Protein AF-A0A8I2FY49-F1 (afdb_monomer_lite)

Sequence (108 aa):
MVYRYPSGMIMPFDDVCPSGWTRVSAFDNNFLRGSSTSGGTGGNSEHTHTFDPASKQVSYSLVHSSDWGPDEISHLNQHYHTINIPSTVSGPAEHIPPYINVVFCKKD

pLDDT: mean 85.0, std 12.91, range [50.5, 97.75]

Radius of gyration: 33.79 Å; chains: 1; bounding box: 72×25×96 Å

Structure (mmCIF, N/CA/C/O backbone):
data_AF-A0A8I2FY49-F1
#
_entry.id   AF-A0A8I2FY49-F1
#
loop_
_atom_site.group_PDB
_atom_site.id
_atom_site.type_symbol
_atom_site.label_atom_id
_atom_site.label_alt_id
_atom_site.label_comp_id
_atom_site.label_asym_id
_atom_site.label_entity_id
_atom_site.label_seq_id
_atom_site.pdbx_PDB_ins_code
_atom_site.Cartn_x
_atom_site.Cartn_y
_atom_site.Cartn_z
_atom_site.occupancy
_atom_site.B_iso_or_equiv
_atom_site.auth_seq_id
_atom_site.auth_comp_id
_atom_site.auth_asym_id
_atom_site.auth_atom_id
_atom_site.pdbx_PDB_model_num
ATOM 1 N N . MET A 1 1 ? -5.874 -7.919 40.221 1.00 50.50 1 MET A N 1
ATOM 2 C CA . MET A 1 1 ? -5.192 -6.893 39.404 1.00 50.50 1 MET A CA 1
ATOM 3 C C . MET A 1 1 ? -6.080 -6.650 38.190 1.00 50.50 1 MET A C 1
ATOM 5 O O . MET A 1 1 ? -6.231 -7.560 37.391 1.00 50.50 1 MET A O 1
ATOM 9 N N . VAL A 1 2 ? -6.796 -5.524 38.120 1.00 59.97 2 VAL A N 1
ATOM 10 C CA . VAL A 1 2 ? -7.694 -5.240 36.984 1.00 59.97 2 VAL A CA 1
ATOM 11 C C . VAL A 1 2 ? -6.854 -4.567 35.905 1.00 59.97 2 VAL A C 1
ATOM 13 O O . VAL A 1 2 ? -6.389 -3.449 36.109 1.00 59.97 2 VAL A O 1
ATOM 16 N N . TYR A 1 3 ? -6.611 -5.255 34.791 1.00 64.38 3 TYR A N 1
ATOM 17 C CA . TYR A 1 3 ? -5.920 -4.666 33.646 1.00 64.38 3 TYR A CA 1
ATOM 18 C C . TYR A 1 3 ? -6.880 -3.668 32.988 1.00 64.38 3 TYR A C 1
ATOM 20 O O . TYR A 1 3 ? -7.870 -4.059 32.372 1.00 64.38 3 TYR A O 1
ATOM 28 N N . ARG A 1 4 ? -6.655 -2.366 33.192 1.00 82.31 4 ARG A N 1
ATOM 29 C CA . ARG A 1 4 ? -7.438 -1.318 32.528 1.00 82.31 4 ARG A CA 1
ATOM 30 C C . ARG A 1 4 ? -6.738 -0.933 31.235 1.00 82.31 4 ARG A C 1
ATOM 32 O O . ARG A 1 4 ? -5.667 -0.338 31.257 1.00 82.31 4 ARG A O 1
ATOM 39 N N . TYR A 1 5 ? -7.375 -1.253 30.120 1.00 88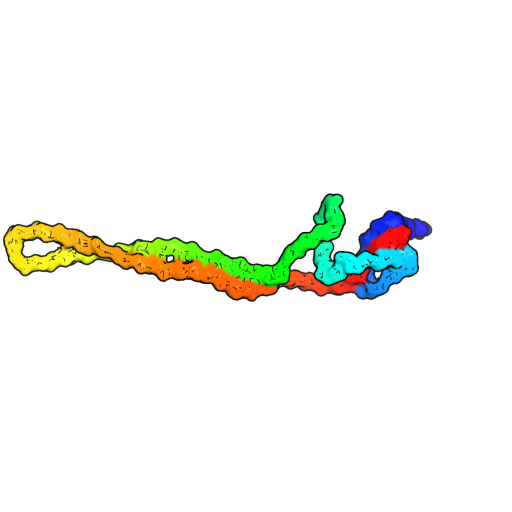.56 5 TYR A N 1
ATOM 40 C CA . TYR A 1 5 ? -7.019 -0.713 28.817 1.00 88.56 5 TYR A CA 1
ATOM 41 C C . TYR A 1 5 ? -7.488 0.751 28.733 1.00 88.56 5 TYR A C 1
ATOM 43 O O . TYR A 1 5 ? -8.658 1.010 29.037 1.00 88.56 5 TYR A O 1
ATOM 51 N N . PRO A 1 6 ? -6.621 1.711 28.363 1.00 93.00 6 PRO A N 1
ATOM 52 C CA . PRO A 1 6 ? -7.033 3.100 28.170 1.00 93.00 6 PRO A CA 1
ATOM 53 C C . PRO A 1 6 ? -8.075 3.231 27.052 1.00 93.00 6 PRO A C 1
ATOM 55 O O . PRO A 1 6 ? -7.963 2.562 26.023 1.00 93.00 6 PRO A O 1
ATOM 58 N N . SER A 1 7 ? -9.062 4.117 27.233 1.00 94.38 7 SER A N 1
ATOM 59 C CA . SER A 1 7 ? -9.974 4.503 26.145 1.00 94.38 7 SER A CA 1
ATOM 60 C C . SER A 1 7 ? -9.167 5.110 24.993 1.00 94.38 7 SER A C 1
ATOM 62 O O . SER A 1 7 ? -8.191 5.832 25.213 1.00 94.38 7 SER A O 1
ATOM 64 N N . GLY A 1 8 ? -9.538 4.759 23.763 1.00 93.94 8 GLY A N 1
ATOM 65 C CA . GLY A 1 8 ? -8.844 5.171 22.545 1.00 93.94 8 GLY A CA 1
ATOM 66 C C . GLY A 1 8 ? -7.673 4.278 22.125 1.00 93.94 8 GLY A C 1
ATOM 67 O O . GLY A 1 8 ? -7.178 4.450 21.012 1.00 93.94 8 GLY A O 1
ATOM 68 N N . MET A 1 9 ? -7.246 3.307 22.943 1.00 94.88 9 MET A N 1
ATOM 69 C CA . MET A 1 9 ? -6.206 2.355 22.538 1.00 94.88 9 MET A CA 1
ATOM 70 C C . MET A 1 9 ? -6.692 1.476 21.380 1.00 94.88 9 MET A C 1
ATOM 72 O O . MET A 1 9 ? -7.809 0.970 21.425 1.00 94.88 9 MET A O 1
ATOM 76 N N . ILE A 1 10 ? -5.847 1.268 20.366 1.00 95.25 10 ILE A N 1
ATOM 77 C CA . ILE A 1 10 ? -6.140 0.416 19.207 1.00 95.25 10 ILE A CA 1
ATOM 78 C C . ILE A 1 10 ? -5.271 -0.839 19.269 1.00 95.25 10 ILE A C 1
ATOM 80 O O . ILE A 1 10 ? -4.057 -0.731 19.439 1.00 95.25 10 ILE A O 1
ATOM 84 N N . MET A 1 11 ? -5.884 -2.013 19.118 1.00 95.38 11 MET A N 1
ATOM 85 C CA . MET A 1 11 ? -5.185 -3.302 19.085 1.00 95.38 11 MET A CA 1
ATOM 86 C C . MET A 1 11 ? -5.717 -4.197 17.952 1.00 95.38 11 MET A C 1
ATOM 88 O O . MET A 1 11 ? -6.885 -4.051 17.574 1.00 95.38 11 MET A O 1
ATOM 92 N N . PRO A 1 12 ? -4.880 -5.092 17.394 1.00 96.00 12 PRO A N 1
ATOM 93 C CA . PRO A 1 12 ? -5.320 -6.124 16.462 1.00 96.00 12 PRO A CA 1
ATOM 94 C C . PRO A 1 12 ? -6.009 -7.285 17.197 1.00 96.00 12 PRO A C 1
ATOM 96 O O . PRO A 1 12 ? -5.633 -7.634 18.316 1.00 96.00 12 PRO A O 1
ATOM 99 N N . PHE A 1 13 ? -6.989 -7.892 16.536 1.00 96.19 13 PHE A N 1
ATOM 100 C CA . PHE A 1 13 ? -7.722 -9.086 16.954 1.00 96.19 13 PHE A CA 1
ATOM 101 C C . PHE A 1 13 ? -7.862 -10.039 15.761 1.00 96.19 13 PHE A C 1
ATOM 103 O O . PHE A 1 13 ? -7.854 -9.590 14.618 1.00 96.19 13 PHE A O 1
ATOM 110 N N . ASP A 1 14 ? -8.023 -11.338 16.008 1.00 95.00 14 ASP A N 1
ATOM 111 C CA . ASP A 1 14 ? -8.030 -12.343 14.932 1.00 95.00 14 ASP A CA 1
ATOM 112 C C . ASP A 1 14 ? -9.360 -12.421 14.156 1.00 95.00 14 ASP A C 1
ATOM 114 O O . ASP A 1 14 ? -9.387 -12.955 13.051 1.00 95.00 14 ASP A O 1
ATOM 118 N N . ASP A 1 15 ? -10.464 -11.898 14.709 1.00 90.69 15 ASP A N 1
ATOM 119 C CA . ASP A 1 15 ? -11.790 -11.993 14.076 1.00 90.69 15 ASP A CA 1
ATOM 120 C C . ASP A 1 15 ? -12.711 -10.807 14.424 1.00 90.69 15 ASP A C 1
ATOM 122 O O . ASP A 1 15 ? -12.823 -9.849 13.663 1.00 90.69 15 ASP A O 1
ATOM 126 N N . VAL A 1 16 ? -13.347 -10.811 15.600 1.00 94.75 16 VAL A N 1
ATOM 127 C CA . VAL A 1 16 ? -14.321 -9.777 15.992 1.00 94.75 16 VAL A CA 1
ATOM 128 C C . VAL A 1 16 ? -13.835 -8.921 17.154 1.00 94.75 16 VAL A C 1
ATOM 130 O O . VAL A 1 16 ? -13.090 -9.370 18.026 1.00 94.75 16 VAL A O 1
ATOM 133 N N . CYS A 1 17 ? -14.308 -7.675 17.198 1.00 96.50 17 CYS A N 1
ATOM 134 C CA . CYS A 1 17 ? -14.047 -6.796 18.329 1.00 96.50 17 CYS A CA 1
ATOM 135 C C . CYS A 1 17 ? -14.754 -7.306 19.593 1.00 96.50 17 CYS A C 1
ATOM 137 O O . CYS A 1 17 ? -15.962 -7.556 19.551 1.00 96.50 17 CYS A O 1
ATOM 139 N N . PRO A 1 18 ? -14.046 -7.427 20.730 1.00 95.19 18 PRO A N 1
ATOM 140 C CA . PRO A 1 18 ? -14.673 -7.775 21.999 1.00 95.19 18 PRO A CA 1
ATOM 141 C C . PRO A 1 18 ? -15.651 -6.698 22.482 1.00 95.19 18 PRO A C 1
ATOM 143 O O . PRO A 1 18 ? -15.593 -5.542 22.068 1.00 95.19 18 PRO A O 1
ATOM 146 N N . SER A 1 19 ? -16.500 -7.049 23.451 1.00 95.62 19 SER A N 1
ATOM 147 C CA . SER A 1 19 ? -17.369 -6.075 24.123 1.00 95.62 19 SER A CA 1
ATOM 148 C C . SER A 1 19 ? -16.562 -4.908 24.708 1.00 95.62 19 SER A C 1
ATOM 150 O O . SER A 1 19 ? -15.555 -5.113 25.390 1.00 95.62 19 SER A O 1
ATOM 152 N N . GLY A 1 20 ? -17.033 -3.680 24.487 1.00 95.25 20 GLY A N 1
ATOM 153 C CA . GLY A 1 20 ? -16.341 -2.459 24.908 1.00 95.25 20 GLY A CA 1
ATOM 154 C C . GLY A 1 20 ? -15.240 -1.997 23.946 1.00 95.25 20 GLY A C 1
ATOM 155 O O . GLY A 1 20 ? -14.402 -1.177 24.344 1.00 95.25 20 GLY A O 1
ATOM 156 N N . TRP A 1 21 ? -15.205 -2.551 22.733 1.00 97.50 21 TRP A N 1
ATOM 157 C CA . TRP A 1 21 ? -14.331 -2.144 21.643 1.00 97.50 21 TRP A CA 1
ATOM 158 C C . TRP A 1 21 ? -15.132 -1.927 20.358 1.00 97.50 21 TRP A C 1
ATOM 160 O O . TRP A 1 21 ? -16.029 -2.700 20.025 1.00 97.50 21 TRP A O 1
ATOM 170 N N . THR A 1 22 ? -14.726 -0.927 19.584 1.00 97.75 22 THR A N 1
ATOM 171 C CA . THR A 1 22 ? -15.330 -0.567 18.300 1.00 97.75 22 THR A CA 1
ATOM 172 C C . THR A 1 22 ? -14.347 -0.819 17.158 1.00 97.75 22 THR A C 1
ATOM 174 O O . THR A 1 22 ? -13.192 -0.393 17.229 1.00 97.75 22 THR A O 1
ATOM 177 N N . ARG A 1 23 ? -14.785 -1.480 16.077 1.00 97.19 23 ARG A N 1
ATOM 178 C CA . ARG A 1 23 ? -13.943 -1.747 14.893 1.00 97.19 23 ARG A CA 1
ATOM 179 C C . ARG A 1 23 ? -13.495 -0.452 14.217 1.00 97.19 23 ARG A C 1
ATOM 181 O O . ARG A 1 23 ? -14.296 0.455 14.002 1.00 97.19 23 ARG A O 1
ATOM 188 N N . VAL A 1 24 ? -12.229 -0.403 13.811 1.00 96.12 24 VAL A N 1
ATOM 189 C CA . VAL A 1 24 ? -11.652 0.677 13.001 1.00 96.12 24 VAL A CA 1
ATOM 190 C C . VAL A 1 24 ? -11.572 0.213 11.545 1.00 96.12 24 VAL A C 1
ATOM 192 O O . VAL A 1 24 ? -10.507 -0.142 11.049 1.00 96.12 24 VAL A O 1
ATOM 195 N N . SER A 1 25 ? -12.709 0.203 10.846 1.00 95.00 25 SER A N 1
ATOM 196 C CA . SER A 1 25 ? -12.799 -0.303 9.461 1.00 95.00 25 SER A CA 1
ATOM 197 C C . SER A 1 25 ? -11.974 0.495 8.448 1.00 95.00 25 SER A C 1
ATOM 199 O O . SER A 1 25 ? -11.620 -0.017 7.394 1.00 95.00 25 SER A O 1
ATOM 201 N N . ALA A 1 26 ? -11.592 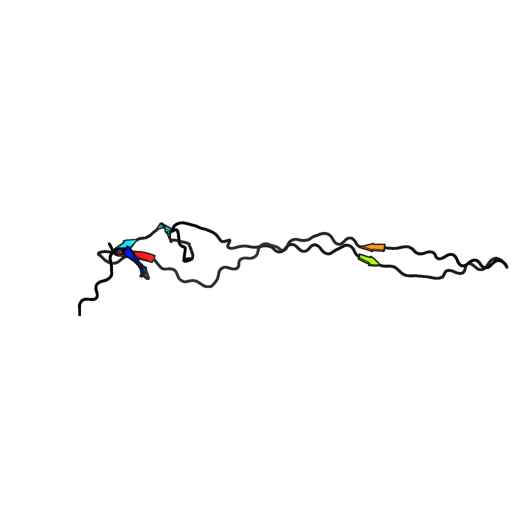1.732 8.779 1.00 93.62 26 ALA A N 1
ATOM 202 C CA . ALA A 1 26 ? -10.686 2.535 7.960 1.00 93.62 26 ALA A CA 1
ATOM 203 C C . ALA A 1 26 ? -9.305 1.881 7.742 1.00 93.62 26 ALA A C 1
ATOM 205 O O . ALA A 1 26 ? -8.566 2.317 6.865 1.00 93.62 26 ALA A O 1
ATOM 206 N N . PHE A 1 27 ? -8.937 0.876 8.547 1.00 93.75 27 PHE A N 1
ATOM 207 C CA . PHE A 1 27 ? -7.665 0.154 8.435 1.00 93.75 27 PHE A CA 1
ATOM 208 C C . PHE A 1 27 ? -7.766 -1.144 7.625 1.00 93.75 27 PHE A C 1
ATOM 210 O O . PHE A 1 27 ? -6.740 -1.763 7.349 1.00 93.75 27 PHE A O 1
ATOM 217 N N . ASP A 1 28 ? -8.969 -1.561 7.229 1.00 93.62 28 ASP A N 1
ATOM 218 C CA . ASP A 1 28 ? -9.162 -2.796 6.470 1.00 93.62 28 ASP A CA 1
ATOM 219 C C . ASP A 1 28 ? -8.424 -2.724 5.120 1.00 93.62 28 ASP A C 1
ATOM 221 O O . ASP A 1 28 ? -8.382 -1.670 4.483 1.00 93.62 28 ASP A O 1
ATOM 225 N N . ASN A 1 29 ? -7.839 -3.844 4.680 1.00 92.00 29 ASN A N 1
ATOM 226 C CA . ASN A 1 29 ? -7.042 -3.961 3.446 1.00 92.00 29 ASN A CA 1
ATOM 227 C C . ASN A 1 29 ? -5.821 -3.025 3.364 1.00 92.00 29 ASN A C 1
ATOM 229 O O . ASN A 1 29 ? -5.318 -2.761 2.274 1.00 92.00 29 ASN A O 1
ATOM 233 N N . ASN A 1 30 ? -5.340 -2.518 4.502 1.00 91.94 30 ASN A N 1
ATOM 234 C CA . ASN A 1 30 ? -4.174 -1.646 4.566 1.00 91.94 30 ASN A CA 1
ATOM 235 C C . ASN A 1 30 ? -3.115 -2.197 5.524 1.00 91.94 30 ASN A C 1
ATOM 237 O O . ASN A 1 30 ? -3.418 -2.792 6.558 1.00 91.94 30 ASN A O 1
ATOM 241 N N . PHE A 1 31 ? -1.852 -1.908 5.217 1.00 92.06 31 PHE A N 1
ATOM 242 C CA . PHE A 1 31 ? -0.758 -2.059 6.169 1.00 92.06 31 PHE A CA 1
ATOM 243 C C . PHE A 1 31 ? -0.669 -0.814 7.051 1.00 92.06 31 PHE A C 1
ATOM 245 O O . PHE A 1 31 ? -0.625 0.312 6.549 1.00 92.06 31 PHE A O 1
ATOM 252 N N . LEU A 1 32 ? -0.625 -0.995 8.374 1.00 91.94 32 LEU A N 1
ATOM 253 C CA . LEU A 1 32 ? -0.515 0.138 9.288 1.00 91.94 32 LEU A CA 1
ATOM 254 C C . LEU A 1 32 ? 0.862 0.789 9.217 1.00 91.94 32 LEU A C 1
ATOM 256 O O . LEU A 1 32 ? 1.898 0.128 9.285 1.00 91.94 32 LEU A O 1
ATOM 260 N N . ARG A 1 33 ? 0.856 2.122 9.176 1.00 91.94 33 ARG A N 1
ATOM 261 C CA . ARG A 1 33 ? 2.054 2.953 9.253 1.00 91.94 33 ARG A CA 1
ATOM 262 C C . ARG A 1 33 ? 1.850 4.059 10.281 1.00 91.94 33 ARG A C 1
ATOM 264 O O . ARG A 1 33 ? 0.866 4.793 10.226 1.00 91.94 33 ARG A O 1
ATOM 271 N N . GLY A 1 34 ? 2.803 4.199 11.201 1.00 91.69 34 GLY A N 1
ATOM 272 C CA . GLY A 1 34 ? 2.809 5.286 12.182 1.00 91.69 34 GLY A CA 1
ATOM 273 C C . GLY A 1 34 ? 2.941 6.655 11.509 1.00 91.69 34 GLY A C 1
ATOM 274 O O . GLY A 1 34 ? 3.749 6.835 10.598 1.00 91.69 34 GLY A O 1
ATOM 275 N N . SER A 1 35 ? 2.141 7.625 11.947 1.00 92.56 35 SER A N 1
ATOM 276 C CA . SER A 1 35 ? 2.122 8.988 11.410 1.00 92.56 35 SER A CA 1
ATOM 277 C C . SER A 1 35 ? 1.712 9.976 12.502 1.00 92.56 35 SER A C 1
ATOM 279 O O . SER A 1 35 ? 0.981 9.608 13.420 1.00 92.56 35 SER A O 1
ATOM 281 N N . SER A 1 36 ? 2.148 11.235 12.394 1.00 94.44 36 SER A N 1
ATOM 282 C CA . SER A 1 36 ? 1.691 12.319 13.278 1.00 94.44 36 SER A CA 1
ATOM 283 C C . SER A 1 36 ? 0.225 12.691 13.036 1.00 94.44 36 SER A C 1
ATOM 285 O O . SER A 1 36 ? -0.438 13.201 13.933 1.00 94.44 36 SER A O 1
ATOM 287 N N . THR A 1 37 ? -0.282 12.428 11.828 1.00 91.44 37 THR A N 1
ATOM 288 C CA . THR A 1 37 ? -1.684 12.631 11.436 1.00 91.44 37 THR A CA 1
ATOM 289 C C . THR A 1 37 ? -2.256 11.327 10.887 1.00 91.44 37 THR A C 1
ATOM 291 O O . THR A 1 37 ? -1.657 10.705 10.003 1.00 91.44 37 THR A O 1
ATOM 294 N N . SER A 1 38 ? -3.405 10.903 11.413 1.00 88.88 38 SER A N 1
ATOM 295 C CA . SER A 1 38 ? -4.100 9.683 10.993 1.00 88.88 38 SER A CA 1
ATOM 296 C C . SER A 1 38 ? -4.811 9.846 9.648 1.00 88.88 38 SER A C 1
ATOM 298 O O . SER A 1 38 ? -5.253 10.941 9.313 1.00 88.88 38 SER A O 1
ATOM 300 N N . GLY A 1 39 ? -5.006 8.737 8.929 1.00 89.19 39 GLY A N 1
ATOM 301 C CA . GLY A 1 39 ? -5.844 8.682 7.723 1.00 89.19 39 GLY A CA 1
ATOM 302 C C . GLY A 1 39 ? -5.097 8.863 6.400 1.00 89.19 39 GLY A C 1
ATOM 303 O O . GLY A 1 39 ? -5.697 8.700 5.345 1.00 89.19 39 GLY A O 1
ATOM 304 N N . GLY A 1 40 ? -3.794 9.158 6.434 1.00 92.44 40 GLY A N 1
ATOM 305 C CA . GLY A 1 40 ? -2.969 9.151 5.227 1.00 92.44 40 GLY A CA 1
ATOM 306 C C . GLY A 1 40 ? -2.803 7.736 4.664 1.00 92.44 40 GLY A C 1
ATOM 307 O O . GLY A 1 40 ? -2.477 6.813 5.410 1.00 92.44 40 GLY A O 1
ATOM 308 N N . THR A 1 41 ? -2.982 7.585 3.353 1.00 92.06 41 THR A N 1
ATOM 309 C CA . THR A 1 41 ? -2.780 6.334 2.607 1.00 92.06 41 THR A CA 1
ATOM 310 C C . THR A 1 41 ? -1.587 6.451 1.653 1.00 92.06 41 THR A C 1
ATOM 312 O O . THR A 1 41 ? -1.045 7.539 1.442 1.00 92.06 41 THR A O 1
ATOM 315 N N . GLY A 1 42 ? -1.124 5.326 1.108 1.00 90.19 42 GLY A N 1
ATOM 316 C CA . GLY A 1 42 ? -0.049 5.300 0.120 1.00 90.19 42 GLY A CA 1
ATOM 317 C C . GLY A 1 42 ? 0.458 3.889 -0.155 1.00 90.19 42 GLY A C 1
ATOM 318 O O . GLY A 1 42 ? -0.051 2.920 0.402 1.00 90.19 42 GLY A O 1
ATOM 319 N N . GLY A 1 43 ? 1.497 3.804 -0.986 1.00 89.19 43 GLY A N 1
ATOM 320 C CA . GLY A 1 43 ? 2.025 2.537 -1.490 1.00 89.19 43 GLY A CA 1
ATOM 321 C C . GLY A 1 43 ? 1.313 2.067 -2.759 1.00 89.19 43 GLY A C 1
ATOM 322 O O . GLY A 1 43 ? 0.280 2.608 -3.150 1.00 89.19 43 GLY A O 1
ATOM 323 N N . ASN A 1 44 ? 1.912 1.083 -3.418 1.00 88.69 44 ASN A N 1
ATOM 324 C CA . ASN A 1 44 ? 1.364 0.379 -4.572 1.00 88.69 44 ASN A CA 1
ATOM 325 C C . ASN A 1 44 ? 1.799 -1.089 -4.453 1.00 88.69 44 ASN A C 1
ATOM 327 O O . ASN A 1 44 ? 2.904 -1.344 -3.966 1.00 88.69 44 ASN A O 1
ATOM 331 N N . SER A 1 45 ? 0.943 -2.037 -4.842 1.00 89.62 45 SER A N 1
ATOM 332 C CA . SER A 1 45 ? 1.344 -3.443 -4.924 1.00 89.62 45 SER A CA 1
ATOM 333 C C . SER A 1 45 ? 2.421 -3.630 -5.987 1.00 89.62 45 SER A C 1
ATOM 335 O O . SER A 1 45 ? 3.343 -4.414 -5.769 1.00 89.62 45 SER A O 1
ATOM 337 N N . GLU A 1 46 ? 2.353 -2.857 -7.075 1.00 91.94 46 GLU A N 1
ATOM 338 C CA . GLU A 1 46 ? 3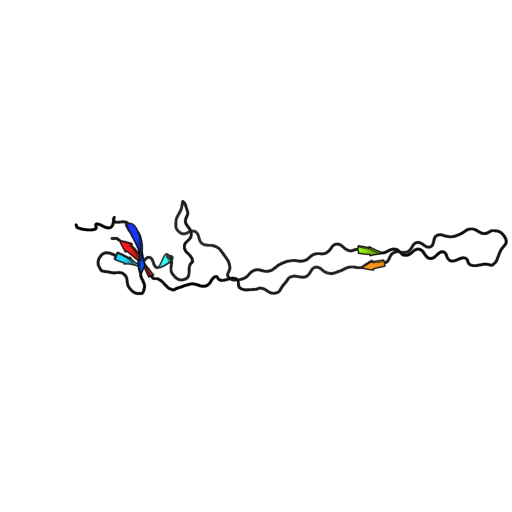.225 -2.968 -8.239 1.00 91.94 46 GLU A CA 1
ATOM 339 C C . GLU A 1 46 ? 4.211 -1.803 -8.388 1.00 91.94 46 GLU A C 1
ATOM 341 O O . GLU A 1 46 ? 3.944 -0.658 -8.012 1.00 91.94 46 GLU A O 1
ATOM 346 N N . HIS A 1 47 ? 5.355 -2.092 -9.012 1.00 91.81 47 HIS A N 1
ATOM 347 C CA . HIS A 1 47 ? 6.306 -1.081 -9.474 1.00 91.81 47 HIS A CA 1
ATOM 348 C C . HIS A 1 47 ? 7.021 -1.524 -10.759 1.00 91.81 47 HIS A C 1
ATOM 350 O O . HIS A 1 47 ? 7.031 -2.704 -11.111 1.00 91.81 47 HIS A O 1
ATOM 356 N N . THR A 1 48 ? 7.623 -0.556 -11.453 1.00 93.50 48 THR A N 1
ATOM 357 C CA . THR A 1 48 ? 8.377 -0.750 -12.700 1.00 93.50 48 THR A CA 1
ATOM 358 C C . THR A 1 48 ? 9.744 -0.082 -12.615 1.00 93.50 48 THR A C 1
ATOM 360 O O . THR A 1 48 ? 9.896 0.949 -11.955 1.00 93.50 48 THR A O 1
ATOM 363 N N . HIS A 1 49 ? 10.717 -0.602 -13.356 1.00 92.50 49 HIS A N 1
ATOM 364 C CA . HIS A 1 49 ? 12.025 0.018 -13.541 1.00 92.50 49 HIS A CA 1
ATOM 365 C C . HIS A 1 49 ? 12.186 0.528 -14.970 1.00 92.50 49 HIS A C 1
ATOM 367 O O . HIS A 1 49 ? 11.911 -0.198 -15.923 1.00 92.50 49 HIS A O 1
ATOM 373 N N . THR A 1 50 ? 12.681 1.756 -15.114 1.00 95.00 50 THR A N 1
ATOM 374 C CA . THR A 1 50 ? 13.058 2.320 -16.415 1.00 95.00 50 THR A CA 1
ATOM 375 C C . THR A 1 50 ? 14.558 2.181 -16.617 1.00 95.00 50 THR A C 1
ATOM 377 O O . THR A 1 50 ? 15.348 2.605 -15.773 1.00 95.00 50 THR A O 1
ATOM 380 N N . PHE A 1 51 ? 14.945 1.620 -17.757 1.00 92.50 51 PHE A N 1
ATOM 381 C CA . PHE A 1 51 ? 16.325 1.481 -18.191 1.00 92.50 51 PHE A CA 1
ATOM 382 C C . PHE A 1 51 ? 16.530 2.324 -19.448 1.00 92.50 51 PHE A C 1
ATOM 384 O O . PHE A 1 51 ? 15.912 2.065 -20.478 1.00 92.50 51 PHE A O 1
ATOM 391 N N . ASP A 1 52 ? 17.393 3.334 -19.362 1.00 91.88 52 ASP A N 1
ATOM 392 C CA . ASP A 1 52 ? 17.728 4.222 -20.480 1.00 91.88 52 ASP A CA 1
ATOM 393 C C . ASP A 1 52 ? 19.255 4.301 -20.661 1.00 91.88 52 ASP A C 1
ATOM 395 O O . ASP A 1 52 ? 19.928 5.128 -20.036 1.00 91.88 52 ASP A O 1
ATOM 399 N N . PRO A 1 53 ? 19.849 3.357 -21.411 1.00 88.19 53 PRO A N 1
ATOM 400 C CA . PRO A 1 53 ? 21.283 3.349 -21.647 1.00 88.19 53 PRO A CA 1
ATOM 401 C C . PRO A 1 53 ? 21.680 4.419 -22.671 1.00 88.19 53 PRO A C 1
ATOM 403 O O . PRO A 1 53 ? 21.124 4.504 -23.761 1.00 88.19 53 PRO A O 1
ATOM 406 N N . ALA A 1 54 ? 22.729 5.184 -22.358 1.00 85.81 54 ALA A N 1
ATOM 407 C CA . ALA A 1 54 ? 23.278 6.158 -23.295 1.00 85.81 54 ALA A CA 1
ATOM 408 C C . ALA A 1 54 ? 23.740 5.491 -24.601 1.00 85.81 54 ALA A C 1
ATOM 410 O O . ALA A 1 54 ? 24.416 4.454 -24.579 1.00 85.81 54 ALA A O 1
ATOM 411 N N . SER A 1 55 ? 23.446 6.135 -25.734 1.00 82.69 55 SER A N 1
ATOM 412 C CA . SER A 1 55 ? 23.958 5.725 -27.041 1.00 82.69 55 SER A CA 1
ATOM 413 C C . SER A 1 55 ? 25.484 5.664 -27.017 1.00 82.69 55 SER A C 1
ATOM 415 O O . SER A 1 55 ? 26.148 6.601 -26.562 1.00 82.69 55 SER A O 1
ATOM 417 N N . LYS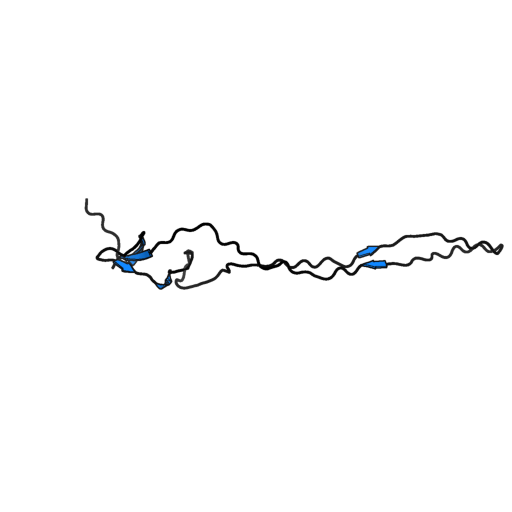 A 1 56 ? 26.050 4.571 -27.526 1.00 80.25 56 LYS A N 1
ATOM 418 C CA . LYS A 1 56 ? 27.502 4.386 -27.610 1.00 80.25 56 LYS A CA 1
ATOM 419 C C . LYS A 1 56 ? 27.947 4.633 -29.048 1.00 80.25 56 LYS A C 1
ATOM 421 O O . LYS A 1 56 ? 27.382 4.059 -29.979 1.00 80.25 56 LYS A O 1
ATOM 426 N N . GLN A 1 57 ? 28.980 5.456 -29.214 1.00 77.81 57 GLN A N 1
ATOM 427 C CA . GLN A 1 57 ? 29.753 5.515 -30.450 1.00 77.81 57 GLN A CA 1
ATOM 428 C C . GLN A 1 57 ? 30.920 4.541 -30.341 1.00 77.81 57 GLN A C 1
ATOM 430 O O . GLN A 1 57 ? 31.695 4.598 -29.384 1.00 77.81 57 GLN A O 1
ATOM 435 N N . VAL A 1 58 ? 31.042 3.653 -31.321 1.00 75.44 58 VAL A N 1
ATOM 436 C CA . VAL A 1 58 ? 32.206 2.773 -31.458 1.00 75.44 58 VAL A CA 1
ATOM 437 C C . VAL A 1 58 ? 32.964 3.202 -32.707 1.00 75.44 58 VAL A C 1
ATOM 439 O O . VAL A 1 58 ? 32.361 3.488 -33.743 1.00 75.44 58 VAL A O 1
ATOM 442 N N . SER A 1 59 ? 34.288 3.272 -32.586 1.00 73.31 59 SER A N 1
ATOM 443 C CA . SER A 1 59 ? 35.188 3.681 -33.666 1.00 73.31 59 SER A CA 1
ATOM 444 C C . SER A 1 59 ? 36.170 2.554 -33.922 1.00 73.31 59 SER A C 1
ATOM 446 O O . SER A 1 59 ? 36.720 1.995 -32.971 1.00 73.31 59 SER A O 1
ATOM 448 N N . TYR A 1 60 ? 36.417 2.249 -35.189 1.00 65.25 60 TYR A N 1
ATOM 449 C CA . TYR A 1 60 ? 37.503 1.371 -35.595 1.00 65.25 60 TYR A CA 1
ATOM 450 C C . TYR A 1 60 ? 38.319 2.083 -36.670 1.00 65.25 60 TYR A C 1
ATOM 452 O O . TYR A 1 60 ? 37.764 2.622 -37.624 1.00 65.25 60 TYR A O 1
ATOM 460 N N . SER A 1 61 ? 39.636 2.136 -36.482 1.00 67.56 61 SER A N 1
ATOM 461 C CA . SER A 1 61 ? 40.549 2.783 -37.420 1.00 67.56 61 SER A CA 1
ATOM 462 C C . SER A 1 61 ? 41.161 1.720 -38.318 1.00 67.56 61 SER A C 1
ATOM 464 O O . SER A 1 61 ? 42.043 0.983 -37.883 1.00 67.56 61 SER A O 1
ATOM 466 N N . LEU A 1 62 ? 40.717 1.659 -39.571 1.00 61.53 62 LEU A N 1
ATOM 467 C CA . LEU A 1 62 ? 41.441 0.961 -40.628 1.00 61.53 62 LEU A CA 1
ATOM 468 C C . LEU A 1 62 ? 42.263 1.991 -41.398 1.00 61.53 62 LEU A C 1
ATOM 470 O O . LEU A 1 62 ? 41.710 2.929 -41.968 1.00 61.53 62 LEU A O 1
ATOM 474 N N . VAL A 1 63 ? 43.585 1.819 -41.412 1.00 62.56 63 VAL A N 1
ATOM 475 C CA . VAL A 1 63 ? 44.438 2.526 -42.371 1.00 62.56 63 VAL A CA 1
ATOM 476 C C . VAL A 1 63 ? 44.249 1.815 -43.706 1.00 62.56 63 VAL A C 1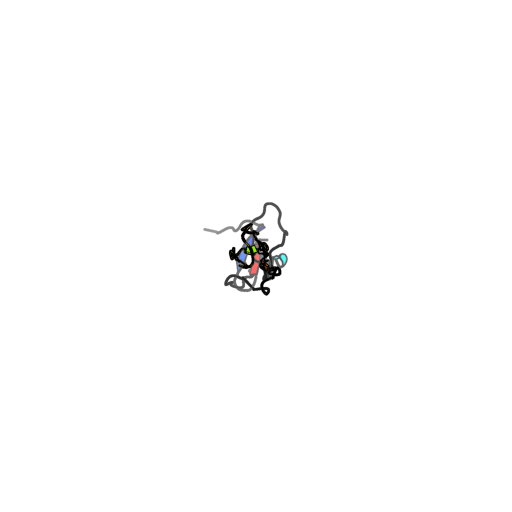
ATOM 478 O O . VAL A 1 63 ? 44.647 0.663 -43.850 1.00 62.56 63 VAL A O 1
ATOM 481 N N . HIS A 1 64 ? 43.587 2.467 -44.657 1.00 58.44 64 HIS A N 1
ATOM 482 C CA . HIS A 1 64 ? 43.556 2.010 -46.042 1.00 58.44 64 HIS A CA 1
ATOM 483 C C . HIS A 1 64 ? 44.672 2.747 -46.788 1.00 58.44 64 HIS A C 1
ATOM 485 O O . HIS A 1 64 ? 44.565 3.957 -46.988 1.00 58.44 64 HIS A O 1
ATOM 491 N N . SER A 1 65 ? 45.735 2.042 -47.184 1.00 59.62 65 SER A N 1
ATOM 492 C CA . SER A 1 65 ? 46.614 2.522 -48.252 1.00 59.62 65 SER A CA 1
ATOM 493 C C . SER A 1 65 ? 45.993 2.087 -49.580 1.00 59.62 65 SER A C 1
ATOM 495 O O . SER A 1 65 ? 45.690 0.913 -49.794 1.00 59.62 65 SER A O 1
ATOM 497 N N . SER A 1 66 ? 45.683 3.043 -50.452 1.00 59.28 66 SER A N 1
ATOM 498 C CA . SER A 1 66 ? 45.370 2.741 -51.848 1.00 59.28 66 SER A CA 1
ATOM 499 C C . SER A 1 66 ? 46.587 3.124 -52.676 1.00 59.28 66 SER A C 1
ATOM 501 O O . SER A 1 66 ? 46.780 4.298 -52.990 1.00 59.28 66 SER A O 1
ATOM 503 N N . ASP A 1 67 ? 47.416 2.133 -52.982 1.00 60.72 67 ASP A N 1
ATOM 504 C CA . ASP A 1 67 ? 48.709 2.330 -53.634 1.00 60.72 67 ASP A CA 1
ATOM 505 C C . ASP A 1 67 ? 48.531 2.578 -55.138 1.00 60.72 67 ASP A C 1
ATOM 507 O O . ASP A 1 67 ? 48.413 1.622 -55.900 1.00 60.72 67 ASP A O 1
ATOM 511 N N . TRP A 1 68 ? 48.529 3.844 -55.579 1.00 59.16 68 TRP A N 1
ATOM 512 C CA . TRP A 1 68 ? 48.682 4.218 -57.000 1.00 59.16 68 TRP A CA 1
ATOM 513 C C . TRP A 1 68 ? 49.358 5.594 -57.199 1.00 59.16 68 TRP A C 1
ATOM 515 O O . TRP A 1 68 ? 48.893 6.409 -57.995 1.00 59.16 68 TRP A O 1
ATOM 525 N N . GLY A 1 69 ? 50.473 5.883 -56.514 1.00 63.16 69 GLY A N 1
ATOM 526 C CA . GLY A 1 69 ? 51.276 7.076 -56.832 1.00 63.16 69 GLY A CA 1
ATOM 527 C C . GLY A 1 69 ? 52.413 7.389 -55.850 1.00 63.16 69 GLY A C 1
ATOM 528 O O . GLY A 1 69 ? 52.398 6.883 -54.734 1.00 63.16 69 GLY A O 1
ATOM 529 N N . PRO A 1 70 ? 53.403 8.212 -56.257 1.00 60.66 70 PRO A N 1
ATOM 530 C CA . PRO A 1 70 ? 54.582 8.549 -55.449 1.00 60.66 70 PRO A CA 1
ATOM 531 C C . PRO A 1 70 ? 54.321 9.578 -54.330 1.00 60.66 70 PRO A C 1
ATOM 533 O O . PRO A 1 70 ? 55.211 9.814 -53.518 1.00 60.66 70 PRO A O 1
ATOM 536 N N . ASP A 1 71 ? 53.121 10.163 -54.268 1.00 63.06 71 ASP A N 1
ATOM 537 C CA . ASP A 1 71 ? 52.718 11.139 -53.252 1.00 63.06 71 ASP A CA 1
ATOM 538 C C . ASP A 1 71 ? 51.785 10.472 -52.229 1.00 63.06 71 ASP A C 1
ATOM 540 O O . ASP A 1 71 ? 50.558 10.509 -52.332 1.00 63.06 71 ASP A O 1
ATOM 544 N N . GLU A 1 72 ? 52.382 9.792 -51.254 1.00 63.09 72 GLU A N 1
ATOM 545 C CA . GLU A 1 72 ? 51.668 9.025 -50.234 1.00 63.09 72 GLU A CA 1
ATOM 546 C C . GLU A 1 72 ? 51.080 9.961 -49.161 1.00 63.09 72 GLU A C 1
ATOM 548 O O . GLU A 1 72 ? 51.732 10.326 -48.182 1.00 63.09 72 GLU A O 1
ATOM 553 N N . ILE A 1 73 ? 49.823 10.373 -49.336 1.00 60.06 73 ILE A N 1
ATOM 554 C CA . ILE A 1 73 ? 49.037 10.993 -48.262 1.00 60.06 73 ILE A CA 1
ATOM 555 C C . ILE A 1 73 ? 48.160 9.892 -47.667 1.00 60.06 73 ILE A C 1
ATOM 557 O O . ILE A 1 73 ? 47.296 9.336 -48.340 1.00 60.06 73 ILE A O 1
ATOM 561 N N . SER A 1 74 ? 48.371 9.556 -46.394 1.00 60.91 74 SER A N 1
ATOM 562 C CA . SER A 1 74 ? 47.461 8.671 -45.665 1.00 60.91 74 SER A CA 1
ATOM 563 C C . SER A 1 74 ? 46.209 9.458 -45.273 1.00 60.91 74 SER A C 1
ATOM 565 O O . SER A 1 74 ? 46.257 10.400 -44.483 1.00 60.91 74 SER A O 1
ATOM 567 N N . HIS A 1 75 ? 45.061 9.096 -45.843 1.00 60.19 75 HIS A N 1
ATOM 568 C CA . HIS A 1 75 ? 43.785 9.691 -45.458 1.00 60.19 75 HIS A CA 1
ATOM 569 C C . HIS A 1 75 ? 43.205 8.889 -44.288 1.00 60.19 75 HIS A C 1
ATOM 571 O O . HIS A 1 75 ? 42.859 7.716 -44.430 1.00 60.19 75 HIS A O 1
ATOM 577 N N . LEU A 1 76 ? 43.083 9.522 -43.119 1.00 62.75 76 LEU A N 1
ATOM 578 C CA . LEU A 1 76 ? 42.380 8.941 -41.976 1.00 62.75 76 LEU A CA 1
ATOM 579 C C . LEU A 1 76 ? 40.879 8.880 -42.291 1.00 62.75 76 LEU A C 1
ATOM 581 O O . LEU A 1 76 ? 40.162 9.861 -42.105 1.00 62.75 76 LEU A O 1
ATOM 585 N N . ASN A 1 77 ? 40.387 7.732 -42.756 1.00 66.62 77 ASN A N 1
ATOM 586 C CA . ASN A 1 77 ? 38.951 7.506 -42.906 1.00 66.62 77 ASN A CA 1
ATOM 587 C C . ASN A 1 77 ? 38.344 7.069 -41.562 1.00 66.62 77 ASN A C 1
ATOM 589 O O . ASN A 1 77 ? 38.020 5.899 -41.347 1.00 66.62 77 ASN A O 1
ATOM 593 N N . GLN A 1 78 ? 38.250 8.015 -40.623 1.00 67.19 78 GLN A N 1
ATOM 594 C CA . GLN A 1 78 ? 37.534 7.792 -39.370 1.00 67.19 78 GLN A CA 1
ATOM 595 C C . GLN A 1 78 ? 36.034 7.899 -39.632 1.00 67.19 78 GLN A C 1
ATOM 597 O O . GLN A 1 78 ? 35.509 8.976 -39.903 1.00 67.19 78 GLN A O 1
ATOM 602 N N . HIS A 1 79 ? 35.345 6.771 -39.520 1.00 75.50 79 HIS A N 1
ATOM 603 C CA . HIS A 1 79 ? 33.895 6.735 -39.440 1.00 75.50 79 HIS A CA 1
ATOM 604 C C . HIS A 1 79 ? 33.478 6.115 -38.110 1.00 75.50 79 HIS A C 1
ATOM 606 O O . HIS A 1 79 ? 34.243 5.403 -37.452 1.00 75.50 79 HIS A O 1
ATOM 612 N N . TYR A 1 80 ? 32.247 6.410 -37.716 1.00 75.69 80 TYR A N 1
ATOM 613 C CA . TYR A 1 80 ? 31.684 5.969 -36.454 1.00 75.69 80 TYR A CA 1
ATOM 614 C C . TYR A 1 80 ? 30.380 5.238 -36.710 1.00 75.69 80 TYR A C 1
ATOM 616 O O . TYR A 1 80 ? 29.588 5.640 -37.565 1.00 75.69 80 TYR A O 1
ATOM 624 N N . HIS A 1 81 ? 30.136 4.204 -35.914 1.00 81.19 81 HIS A N 1
ATOM 625 C CA . HIS A 1 81 ? 28.808 3.632 -35.786 1.00 81.19 81 HIS A CA 1
ATOM 626 C C . HIS A 1 81 ? 28.163 4.158 -34.514 1.00 81.19 81 HIS A C 1
ATOM 628 O O . HIS A 1 81 ? 28.756 4.104 -33.432 1.00 81.19 81 HIS A O 1
ATOM 634 N N . THR A 1 82 ? 26.931 4.635 -34.654 1.00 81.06 82 THR A N 1
ATOM 635 C CA . THR A 1 82 ? 26.077 4.964 -33.519 1.00 81.06 82 THR A CA 1
ATOM 636 C C . THR A 1 82 ? 25.170 3.779 -33.253 1.00 81.06 82 THR A C 1
ATOM 638 O O . THR A 1 82 ? 24.356 3.413 -34.102 1.00 81.06 82 THR A O 1
ATOM 641 N N . ILE A 1 83 ? 25.295 3.188 -32.069 1.00 82.50 83 ILE A N 1
ATOM 642 C CA . ILE A 1 83 ? 24.338 2.193 -31.594 1.00 82.50 83 ILE A CA 1
ATOM 643 C C . ILE A 1 83 ? 23.337 2.929 -30.710 1.00 82.50 83 ILE A C 1
ATOM 645 O O . ILE A 1 83 ? 23.687 3.416 -29.632 1.00 82.50 83 ILE A O 1
ATOM 649 N N . ASN A 1 84 ? 22.097 3.017 -31.191 1.00 84.44 84 ASN A N 1
ATOM 650 C CA . ASN A 1 84 ? 20.977 3.517 -30.408 1.00 84.44 84 ASN A CA 1
ATOM 651 C C . ASN A 1 84 ? 20.268 2.334 -29.745 1.00 84.44 84 ASN A C 1
ATOM 653 O O . ASN A 1 84 ? 19.702 1.488 -30.438 1.00 84.44 84 ASN A O 1
ATOM 657 N N . ILE A 1 85 ? 20.325 2.262 -28.419 1.00 84.94 85 ILE A N 1
ATOM 658 C CA . ILE A 1 85 ? 19.601 1.257 -27.642 1.00 84.94 85 ILE A CA 1
ATOM 659 C C . ILE A 1 85 ? 18.377 1.974 -27.069 1.00 84.94 85 ILE A C 1
ATOM 661 O O . ILE A 1 85 ? 18.558 2.926 -26.313 1.00 84.94 85 ILE A O 1
ATOM 665 N N . PRO A 1 86 ? 17.148 1.584 -27.443 1.00 86.69 86 PRO A N 1
ATOM 666 C CA . PRO A 1 86 ? 15.960 2.266 -26.957 1.00 86.69 86 PRO A CA 1
ATOM 667 C C . PRO A 1 86 ? 15.816 2.089 -25.444 1.00 86.69 86 PRO A C 1
ATOM 669 O O . PRO A 1 86 ? 16.154 1.036 -24.897 1.00 86.69 86 PRO A O 1
ATOM 672 N N . SER A 1 87 ? 15.255 3.104 -24.785 1.00 92.81 87 SER A N 1
ATOM 673 C CA . SER A 1 87 ? 14.807 2.960 -23.404 1.00 92.81 87 SER A CA 1
ATOM 674 C C . SER A 1 87 ? 13.774 1.837 -23.307 1.00 92.81 87 SER A C 1
ATOM 676 O O . SER A 1 87 ? 12.926 1.662 -24.186 1.00 92.81 87 SER A O 1
ATOM 678 N N . THR A 1 88 ? 13.852 1.067 -22.229 1.00 94.06 88 THR A N 1
ATOM 679 C CA . THR A 1 88 ? 12.912 -0.011 -21.933 1.00 94.06 88 THR A CA 1
ATOM 680 C C . THR A 1 88 ? 12.395 0.137 -20.514 1.00 94.06 88 THR A C 1
ATOM 682 O O . THR A 1 88 ? 13.089 0.628 -19.625 1.00 94.06 88 THR A O 1
ATOM 685 N N . VAL A 1 89 ? 11.156 -0.290 -20.300 1.00 95.56 89 VAL A N 1
ATOM 686 C CA . VAL A 1 89 ? 10.539 -0.344 -18.976 1.00 95.56 89 VAL A CA 1
ATOM 687 C C . VAL A 1 89 ? 10.289 -1.811 -18.660 1.00 95.56 89 VAL A C 1
ATOM 689 O O . VAL A 1 89 ? 9.820 -2.555 -19.525 1.00 95.56 89 VAL A O 1
ATOM 692 N N . SER A 1 90 ? 10.639 -2.246 -17.451 1.00 94.00 90 SER A N 1
ATOM 693 C CA . SER A 1 90 ? 10.284 -3.589 -16.995 1.00 94.00 90 SER A CA 1
ATOM 694 C C . SER A 1 90 ? 8.763 -3.757 -16.979 1.00 94.00 90 SER A C 1
ATOM 696 O O . SER A 1 90 ? 8.019 -2.786 -16.841 1.00 94.00 90 SER A O 1
ATOM 698 N N . GLY A 1 91 ? 8.287 -5.000 -17.037 1.00 92.94 91 GLY A N 1
ATOM 699 C CA . GLY A 1 91 ? 6.899 -5.268 -16.661 1.00 92.94 91 GLY A CA 1
ATOM 700 C C . GLY A 1 91 ? 6.625 -4.828 -15.213 1.00 92.94 91 GLY A C 1
ATOM 701 O O . GLY A 1 91 ? 7.575 -4.742 -14.419 1.00 92.94 91 GLY A O 1
ATOM 702 N N . PRO A 1 92 ? 5.360 -4.532 -14.864 1.00 92.50 92 PRO A N 1
ATOM 703 C CA . PRO A 1 92 ? 4.979 -4.340 -13.473 1.00 92.50 92 PRO A CA 1
ATOM 704 C C . PRO A 1 92 ? 5.187 -5.645 -12.698 1.00 92.50 92 PRO A C 1
ATOM 706 O O . PRO A 1 92 ? 4.944 -6.735 -13.221 1.00 92.50 92 PRO A O 1
ATOM 709 N N . ALA A 1 93 ? 5.662 -5.530 -11.461 1.00 91.12 93 ALA A N 1
ATOM 710 C CA . ALA A 1 93 ? 5.835 -6.670 -10.566 1.00 91.12 93 ALA A CA 1
ATOM 711 C C . ALA A 1 93 ? 5.307 -6.351 -9.165 1.00 91.12 93 ALA A C 1
ATOM 713 O O . ALA A 1 93 ? 5.597 -5.276 -8.624 1.00 91.12 93 ALA A O 1
ATOM 714 N N . GLU A 1 94 ? 4.572 -7.302 -8.580 1.00 90.69 94 GLU A N 1
ATOM 715 C CA . GLU A 1 94 ? 4.020 -7.188 -7.231 1.00 90.69 94 GLU A CA 1
ATOM 716 C C . GLU A 1 94 ? 5.047 -7.518 -6.143 1.00 90.69 94 GLU A C 1
ATOM 718 O O . GLU A 1 94 ? 5.667 -8.578 -6.178 1.00 90.69 94 GLU A O 1
ATOM 723 N N . HIS A 1 95 ? 5.186 -6.646 -5.137 1.00 85.69 95 HIS A N 1
ATOM 724 C CA . HIS A 1 95 ? 6.090 -6.814 -3.985 1.00 85.69 95 HIS A CA 1
ATOM 725 C C . HIS A 1 95 ? 5.342 -6.724 -2.639 1.00 85.69 95 HIS A C 1
ATOM 727 O O . HIS A 1 95 ? 5.795 -6.076 -1.692 1.00 85.69 95 HIS A O 1
ATOM 733 N N . ILE A 1 96 ? 4.176 -7.366 -2.534 1.00 91.06 96 ILE A N 1
ATOM 734 C CA . ILE A 1 96 ? 3.423 -7.420 -1.274 1.00 91.06 96 ILE A CA 1
ATOM 735 C C . ILE A 1 96 ? 4.130 -8.382 -0.291 1.00 91.06 96 ILE A C 1
ATOM 737 O O . ILE A 1 96 ? 4.306 -9.557 -0.622 1.00 91.06 96 ILE A O 1
ATOM 741 N N . PRO A 1 97 ? 4.541 -7.936 0.917 1.00 86.12 97 PRO A N 1
ATOM 742 C CA . PRO A 1 97 ? 5.132 -8.823 1.919 1.00 86.12 97 PRO A CA 1
ATOM 743 C C . PRO A 1 97 ? 4.125 -9.872 2.409 1.00 86.12 97 PRO A C 1
ATOM 745 O O . PRO A 1 97 ? 2.930 -9.578 2.443 1.00 86.12 97 PRO A O 1
ATOM 748 N N . PRO A 1 98 ? 4.570 -11.054 2.877 1.00 91.31 98 PRO A N 1
ATOM 749 C CA . PRO A 1 98 ? 3.688 -11.996 3.559 1.00 91.31 98 PRO A CA 1
ATOM 750 C C . PRO A 1 98 ? 2.939 -11.319 4.711 1.00 9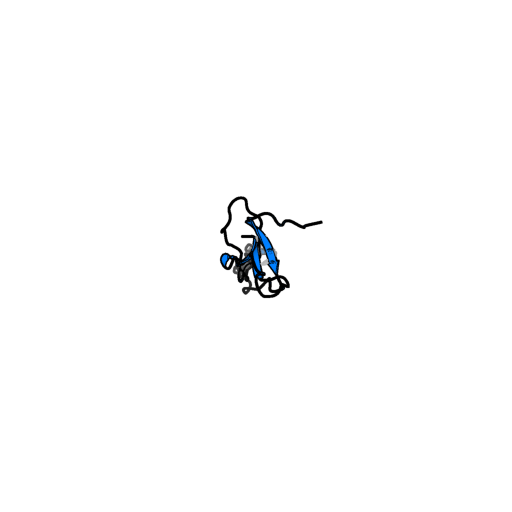1.31 98 PRO A C 1
ATOM 752 O O . PRO A 1 98 ? 3.538 -10.593 5.507 1.00 91.31 98 PRO A O 1
ATOM 755 N N . TYR A 1 99 ? 1.634 -11.565 4.802 1.00 91.94 99 TYR A N 1
ATOM 756 C CA . TYR A 1 99 ? 0.759 -10.896 5.757 1.00 91.94 99 TYR A CA 1
ATOM 757 C C . TYR A 1 99 ? -0.242 -11.856 6.393 1.00 91.94 99 TYR A C 1
ATOM 759 O O . TYR A 1 99 ? -0.510 -12.945 5.885 1.00 91.94 99 TYR A O 1
ATOM 767 N N . ILE A 1 100 ? -0.795 -11.423 7.523 1.00 93.06 100 ILE A N 1
ATOM 768 C CA . ILE A 1 100 ? -1.943 -12.047 8.175 1.00 93.06 100 ILE A CA 1
ATOM 769 C C . ILE A 1 100 ? -3.106 -11.062 8.169 1.00 93.06 100 ILE A C 1
ATOM 771 O O . ILE A 1 100 ? -2.900 -9.847 8.181 1.00 93.06 100 ILE A O 1
ATOM 775 N N . ASN A 1 101 ? -4.324 -11.589 8.171 1.00 93.19 101 ASN A N 1
ATOM 776 C CA . ASN A 1 101 ? -5.516 -10.773 8.336 1.00 93.19 101 ASN A CA 1
ATOM 777 C C . ASN A 1 101 ? -5.793 -10.588 9.825 1.00 93.19 101 ASN A C 1
ATOM 779 O O . ASN A 1 101 ? -5.762 -11.552 10.585 1.00 93.19 101 ASN A O 1
ATOM 783 N N . VAL A 1 102 ? -6.071 -9.350 10.220 1.00 95.50 102 VAL A N 1
ATOM 784 C CA . VAL A 1 102 ? -6.468 -8.983 11.579 1.00 95.50 102 VAL A CA 1
ATOM 785 C C . VAL A 1 102 ? -7.553 -7.917 11.509 1.00 95.50 102 VAL A C 1
ATOM 787 O O . VAL A 1 102 ? -7.645 -7.165 10.537 1.00 95.50 102 VAL A O 1
ATOM 790 N N . VAL A 1 103 ? -8.345 -7.814 12.565 1.00 96.88 103 VAL A N 1
ATOM 791 C CA . VAL A 1 103 ? -9.325 -6.752 12.764 1.00 96.88 103 VAL A CA 1
ATOM 792 C C . VAL A 1 103 ? -8.816 -5.799 13.831 1.00 96.88 103 VAL A C 1
ATOM 794 O O . VAL A 1 103 ? -8.571 -6.180 14.973 1.00 96.88 103 VAL A O 1
ATOM 797 N N . PHE A 1 104 ? -8.657 -4.529 13.467 1.00 96.56 104 PHE A N 1
ATOM 798 C CA . PHE A 1 104 ? -8.284 -3.495 14.424 1.00 96.56 104 PHE A CA 1
ATOM 799 C C . PHE A 1 104 ? -9.511 -2.970 15.157 1.00 96.56 104 PHE A C 1
ATOM 801 O O . PHE A 1 104 ? -10.486 -2.532 14.539 1.00 96.56 104 PHE A O 1
ATOM 808 N N . CYS A 1 105 ? -9.433 -2.951 16.483 1.00 97.50 105 CYS A N 1
ATOM 809 C CA . CYS A 1 105 ? -10.489 -2.427 17.336 1.00 97.50 105 CYS A CA 1
ATOM 810 C C . CYS A 1 105 ? -9.929 -1.355 18.264 1.00 97.50 105 CYS A C 1
ATOM 812 O O . CYS A 1 105 ? -8.827 -1.489 18.798 1.00 97.50 105 CYS A O 1
ATOM 814 N N . LYS A 1 106 ? -10.712 -0.299 18.472 1.00 96.50 106 LYS A N 1
ATOM 815 C CA . LYS A 1 106 ? -10.440 0.792 19.402 1.00 96.50 106 LYS A CA 1
ATOM 816 C C . LYS A 1 106 ? -11.229 0.568 20.684 1.00 96.50 106 LYS A C 1
ATOM 818 O O . LYS A 1 106 ? -12.437 0.360 20.618 1.00 96.50 106 LYS A O 1
ATOM 823 N N . LYS A 1 107 ? -10.570 0.642 21.836 1.00 96.88 107 LYS A N 1
ATOM 824 C CA . LYS A 1 107 ? -11.230 0.599 23.138 1.00 96.88 107 LYS A CA 1
ATOM 825 C C . LYS A 1 107 ? -12.147 1.813 23.267 1.00 96.88 107 LYS A C 1
ATOM 827 O O . LYS A 1 107 ? -11.671 2.942 23.129 1.00 96.88 107 LYS A O 1
ATOM 832 N N . ASP A 1 108 ? -13.424 1.558 23.541 1.00 94.69 108 ASP A N 1
ATOM 833 C CA . ASP A 1 108 ? -14.420 2.602 23.821 1.00 94.69 108 ASP A CA 1
ATOM 834 C C . ASP A 1 108 ? -13.975 3.488 24.992 1.00 94.69 108 ASP A C 1
ATOM 836 O O . ASP A 1 108 ? -13.468 2.924 25.997 1.00 94.69 108 ASP A O 1
#

Foldseek 3Di:
DDDDDDFFDKDWAQDDDDPQKAFPCLCPPHDDDDDPDPDDDDDDQKDKDKDADDKDKDWDWDFDDPDDDPDDDGDGPIDIDIDHDHMDMDDIDGDDDDDHDIIMIGRD

Secondary structure (DSSP, 8-state):
----PPTT-EEEESSSPPTTEEE-GGGTTS-----SSTT-----SEE--EE-PPPEEEE---------SS---------EEEE-PPPEEPPPEE-PPP----EEEEE-